Protein AF-A0A955V4G9-F1 (afdb_monomer_lite)

Structure (mmCIF, N/CA/C/O backbone):
data_AF-A0A955V4G9-F1
#
_entry.id   AF-A0A955V4G9-F1
#
loop_
_atom_site.group_PDB
_atom_site.id
_atom_site.type_symbol
_atom_site.label_atom_id
_atom_site.label_alt_id
_atom_site.label_comp_id
_atom_site.label_asym_id
_atom_site.label_entity_id
_atom_site.label_seq_id
_atom_site.pdbx_PDB_ins_code
_atom_site.Cartn_x
_atom_site.Cartn_y
_atom_site.Cartn_z
_atom_site.occupancy
_atom_site.B_iso_or_equiv
_atom_site.auth_seq_id
_atom_site.auth_comp_id
_atom_site.auth_asym_id
_atom_site.auth_atom_id
_atom_site.pdbx_PDB_model_num
ATOM 1 N N . MET A 1 1 ? 20.079 7.594 -4.082 1.00 73.88 1 MET A N 1
ATOM 2 C CA . MET A 1 1 ? 19.231 8.760 -3.738 1.00 73.88 1 MET A CA 1
ATOM 3 C C . MET A 1 1 ? 17.769 8.496 -4.089 1.00 73.88 1 MET A C 1
ATOM 5 O O . MET A 1 1 ? 16.892 8.784 -3.283 1.00 73.88 1 MET A O 1
ATOM 9 N N . ASP A 1 2 ? 17.509 7.849 -5.225 1.00 78.38 2 ASP A N 1
ATOM 10 C CA . ASP A 1 2 ? 16.163 7.573 -5.731 1.00 78.38 2 ASP A CA 1
ATOM 11 C C . ASP A 1 2 ? 15.241 6.753 -4.832 1.00 78.38 2 ASP A C 1
ATOM 13 O O . ASP A 1 2 ? 14.058 7.074 -4.730 1.00 78.38 2 ASP A O 1
ATOM 17 N N . TYR A 1 3 ? 15.769 5.748 -4.136 1.00 82.44 3 TYR A N 1
ATOM 18 C CA . TYR A 1 3 ? 14.979 4.940 -3.202 1.00 82.44 3 TYR A CA 1
ATOM 19 C C . TYR A 1 3 ? 14.590 5.704 -1.940 1.00 82.44 3 TYR A C 1
ATOM 21 O O . TYR A 1 3 ? 13.493 5.519 -1.428 1.00 82.44 3 TYR A O 1
ATOM 29 N N . LEU A 1 4 ? 15.460 6.595 -1.456 1.00 85.12 4 LEU A N 1
ATOM 30 C CA . LEU A 1 4 ? 15.140 7.450 -0.315 1.00 85.12 4 LEU A CA 1
ATOM 31 C C . LEU A 1 4 ? 14.029 8.433 -0.689 1.00 85.12 4 LEU A C 1
ATOM 33 O O . LEU A 1 4 ? 13.074 8.586 0.063 1.00 85.12 4 LEU A O 1
ATOM 37 N N . LEU A 1 5 ? 14.112 9.045 -1.872 1.00 85.19 5 LEU A N 1
ATOM 38 C CA . LEU A 1 5 ? 13.035 9.890 -2.388 1.00 85.19 5 LEU A CA 1
ATOM 39 C C . LEU A 1 5 ? 11.746 9.084 -2.578 1.00 85.19 5 LEU A C 1
ATOM 41 O O . LEU A 1 5 ? 10.691 9.535 -2.149 1.00 85.19 5 LEU A O 1
ATOM 45 N N . ALA A 1 6 ? 11.831 7.871 -3.135 1.00 85.12 6 ALA A N 1
ATOM 46 C CA . ALA A 1 6 ? 10.679 6.987 -3.286 1.00 85.12 6 ALA A CA 1
ATOM 47 C C . ALA A 1 6 ? 10.018 6.650 -1.953 1.00 85.12 6 ALA A C 1
ATOM 49 O O . ALA A 1 6 ? 8.802 6.746 -1.819 1.00 85.12 6 ALA A O 1
ATOM 50 N N . PHE A 1 7 ? 10.824 6.339 -0.947 1.00 87.56 7 PHE A N 1
ATOM 51 C CA . PHE A 1 7 ? 10.358 6.093 0.404 1.00 87.56 7 PHE A CA 1
ATOM 52 C C . PHE A 1 7 ? 9.681 7.328 1.018 1.00 87.56 7 PHE A C 1
ATOM 54 O O . PHE A 1 7 ? 8.582 7.231 1.564 1.00 87.56 7 PHE A O 1
ATOM 61 N N . LEU A 1 8 ? 10.313 8.500 0.908 1.00 88.00 8 LEU A N 1
ATOM 62 C CA . LEU A 1 8 ? 9.794 9.745 1.475 1.00 88.00 8 LEU A CA 1
ATOM 63 C C . LEU A 1 8 ? 8.494 10.199 0.800 1.00 88.00 8 LEU A C 1
ATOM 65 O O . LEU A 1 8 ? 7.612 10.697 1.491 1.00 88.00 8 LEU A O 1
ATOM 69 N N . TRP A 1 9 ? 8.344 9.983 -0.509 1.00 86.56 9 TRP A N 1
ATOM 70 C CA . TRP A 1 9 ? 7.111 10.256 -1.260 1.00 86.56 9 TRP A CA 1
ATOM 71 C C . TRP A 1 9 ? 6.024 9.186 -1.062 1.00 86.56 9 TRP A C 1
ATOM 73 O O . TRP A 1 9 ? 4.829 9.487 -1.147 1.00 86.56 9 TRP A O 1
ATOM 83 N N . ALA A 1 10 ? 6.407 7.951 -0.727 1.00 83.69 10 ALA A N 1
ATOM 84 C CA . ALA A 1 10 ? 5.472 6.880 -0.383 1.00 83.69 10 ALA A CA 1
ATOM 85 C C . ALA A 1 10 ? 4.720 7.139 0.936 1.00 83.69 10 ALA A C 1
ATOM 87 O O . ALA A 1 10 ? 3.579 6.712 1.100 1.00 83.69 10 ALA A O 1
ATOM 88 N N . LEU A 1 11 ? 5.337 7.861 1.878 1.00 83.19 11 LEU A N 1
ATOM 89 C CA . LEU A 1 11 ? 4.706 8.238 3.147 1.00 83.19 11 LEU A CA 1
ATOM 90 C C . LEU A 1 11 ? 3.423 9.074 2.943 1.00 83.19 11 LEU A C 1
ATOM 92 O O . LEU A 1 11 ? 2.356 8.625 3.372 1.00 83.19 11 LEU A O 1
ATOM 96 N N . PRO A 1 12 ? 3.462 10.258 2.291 1.00 80.44 12 PRO A N 1
ATOM 97 C CA . PRO A 1 12 ? 2.269 11.066 2.070 1.00 80.44 12 PRO A CA 1
ATOM 98 C C . PRO A 1 12 ? 1.283 10.421 1.090 1.00 80.44 12 PRO A C 1
ATOM 100 O O . PRO A 1 12 ? 0.087 10.575 1.306 1.00 80.44 12 PRO A O 1
ATOM 103 N N . SER A 1 13 ? 1.735 9.668 0.078 1.00 77.94 13 SER A N 1
ATOM 104 C CA . SER A 1 13 ? 0.836 8.942 -0.846 1.00 77.94 13 SER A CA 1
ATOM 105 C C . SER A 1 13 ? 0.104 7.771 -0.205 1.00 77.94 13 SER A C 1
ATOM 107 O O . SER A 1 13 ? -1.072 7.530 -0.467 1.00 77.94 13 SER A O 1
ATOM 109 N N . GLY A 1 14 ? 0.747 7.097 0.743 1.00 70.06 14 GLY A N 1
ATOM 110 C CA . GLY A 1 14 ? 0.063 6.160 1.615 1.00 70.06 14 GLY A CA 1
ATOM 111 C C . GLY A 1 14 ? -0.993 6.855 2.474 1.00 70.06 14 GLY A C 1
ATOM 112 O O . GLY A 1 14 ? -2.135 6.410 2.570 1.00 70.06 14 GLY A O 1
ATOM 113 N N . ILE A 1 15 ? -0.634 7.959 3.120 1.00 71.25 15 ILE A N 1
ATOM 114 C CA . ILE A 1 15 ? -1.512 8.597 4.106 1.00 71.25 15 ILE A CA 1
ATOM 115 C C . ILE A 1 15 ? -2.678 9.345 3.455 1.00 71.25 15 ILE A C 1
ATOM 117 O O . ILE A 1 15 ? -3.766 9.374 4.025 1.00 71.25 15 ILE A O 1
ATOM 121 N N . LEU A 1 16 ? -2.471 9.965 2.298 1.00 71.19 16 LEU A N 1
ATOM 122 C CA . LEU A 1 16 ? -3.413 10.891 1.687 1.00 71.19 16 LEU A CA 1
ATOM 123 C C . LEU A 1 16 ? -3.828 10.369 0.317 1.00 71.19 16 LEU A C 1
ATOM 125 O O . LEU A 1 16 ? -3.052 10.386 -0.628 1.00 71.19 16 LEU A O 1
ATOM 129 N N . TRP A 1 17 ? -5.094 9.975 0.203 1.00 62.62 17 TRP A N 1
ATOM 130 C CA . TRP A 1 17 ? -5.657 9.335 -0.992 1.00 62.62 17 TRP A CA 1
ATOM 131 C C . TRP A 1 17 ? -5.463 10.102 -2.315 1.00 62.62 17 TRP A C 1
ATOM 133 O O . TRP A 1 17 ? -5.477 9.491 -3.377 1.00 62.62 17 TRP A O 1
ATOM 143 N N . PHE A 1 18 ? -5.303 11.430 -2.268 1.00 67.12 18 PHE A N 1
ATOM 144 C CA . PHE A 1 18 ? -5.104 12.262 -3.457 1.00 67.12 18 PHE A CA 1
ATOM 145 C C . PHE A 1 18 ? -3.672 12.180 -4.004 1.00 67.12 18 PHE A C 1
ATOM 147 O O . PHE A 1 18 ? -3.438 12.470 -5.174 1.00 67.12 18 PHE A O 1
ATOM 154 N N . PHE A 1 19 ? -2.716 11.767 -3.174 1.00 71.69 19 PHE A N 1
ATOM 155 C CA . PHE A 1 19 ? -1.382 11.388 -3.605 1.00 71.69 19 PHE A CA 1
ATOM 156 C C . PHE A 1 19 ? -1.434 9.895 -3.959 1.00 71.69 19 PHE A C 1
ATOM 158 O O . PHE A 1 19 ? -1.367 9.031 -3.094 1.00 71.69 19 PHE A O 1
ATOM 165 N N . ASN A 1 20 ? -1.631 9.580 -5.236 1.00 82.38 20 ASN A N 1
ATOM 166 C CA . ASN A 1 20 ? -1.823 8.205 -5.691 1.00 82.38 20 ASN A CA 1
ATOM 167 C C . ASN A 1 20 ? -0.481 7.439 -5.711 1.00 82.38 20 ASN A C 1
ATOM 169 O O . ASN A 1 20 ? 0.433 7.781 -6.465 1.00 82.38 20 ASN A O 1
ATOM 173 N N . ALA A 1 21 ? -0.353 6.419 -4.858 1.00 84.56 21 ALA A N 1
ATOM 174 C CA . ALA A 1 21 ? 0.877 5.642 -4.707 1.00 84.56 21 ALA A CA 1
ATOM 175 C C . ALA A 1 21 ? 1.129 4.699 -5.895 1.00 84.56 21 ALA A C 1
ATOM 177 O O . ALA A 1 21 ? 2.277 4.429 -6.233 1.00 84.56 21 ALA A O 1
ATOM 178 N N . GLU A 1 22 ? 0.072 4.229 -6.552 1.00 85.94 22 GLU A N 1
ATOM 179 C CA . GLU A 1 22 ? 0.133 3.397 -7.751 1.00 85.94 22 GLU A CA 1
ATOM 180 C C . GLU A 1 22 ? 0.745 4.174 -8.927 1.00 85.94 22 GLU A C 1
ATOM 182 O O . GLU A 1 22 ? 1.692 3.706 -9.557 1.00 85.94 22 GLU A O 1
ATOM 187 N N . VAL A 1 23 ? 0.280 5.408 -9.149 1.00 84.00 23 VAL A N 1
ATOM 188 C CA . VAL A 1 23 ? 0.854 6.334 -10.140 1.00 84.00 23 VAL A CA 1
ATOM 189 C C . VAL A 1 23 ? 2.306 6.650 -9.795 1.00 84.00 23 VAL A C 1
ATOM 191 O O . VAL A 1 23 ? 3.154 6.702 -10.681 1.00 84.00 23 VAL A O 1
ATOM 194 N N . PHE A 1 24 ? 2.620 6.821 -8.509 1.00 86.44 24 PHE A N 1
ATOM 195 C CA . PHE A 1 24 ? 3.994 7.046 -8.077 1.00 86.44 24 PHE A CA 1
ATOM 196 C C . PHE A 1 24 ? 4.915 5.858 -8.399 1.00 86.44 24 PHE A C 1
ATOM 198 O O . PHE A 1 24 ? 5.994 6.064 -8.952 1.00 86.44 24 PHE A O 1
ATOM 205 N N . VAL A 1 25 ? 4.496 4.625 -8.089 1.00 87.44 25 VAL A N 1
ATOM 206 C CA . VAL A 1 25 ? 5.244 3.397 -8.420 1.00 87.44 25 VAL A CA 1
ATOM 207 C C . VAL A 1 25 ? 5.478 3.311 -9.922 1.00 87.44 25 VAL A C 1
ATOM 209 O O . VAL A 1 25 ? 6.620 3.158 -10.347 1.00 87.44 25 VAL A O 1
ATOM 212 N N . TYR A 1 26 ? 4.413 3.474 -10.706 1.00 85.44 26 TYR A N 1
ATOM 213 C CA . TYR A 1 26 ? 4.464 3.443 -12.162 1.00 85.44 26 TYR A CA 1
ATOM 214 C C . TYR A 1 26 ? 5.463 4.465 -12.722 1.00 85.44 26 TYR A C 1
ATOM 216 O O . TYR A 1 26 ? 6.382 4.101 -13.454 1.00 85.44 26 TYR A O 1
ATOM 224 N N . LEU A 1 27 ? 5.346 5.732 -12.308 1.00 83.94 27 LEU A N 1
ATOM 225 C CA . LEU A 1 27 ? 6.235 6.800 -12.765 1.00 83.94 27 LEU A CA 1
ATOM 226 C C . LEU A 1 27 ? 7.691 6.534 -12.381 1.00 83.94 27 LEU A C 1
ATOM 228 O O . LEU A 1 27 ? 8.580 6.696 -13.213 1.00 83.94 27 LEU A O 1
ATOM 232 N N . ARG A 1 28 ? 7.954 6.091 -11.145 1.00 85.94 28 ARG A N 1
ATOM 233 C CA . ARG A 1 28 ? 9.327 5.807 -10.707 1.00 85.94 28 ARG A CA 1
ATOM 234 C C . ARG A 1 28 ? 9.952 4.659 -11.481 1.00 85.94 28 ARG A C 1
ATOM 236 O O . ARG A 1 28 ? 11.116 4.788 -11.840 1.00 85.94 28 ARG A O 1
ATOM 243 N N . VAL A 1 29 ? 9.204 3.595 -11.771 1.00 86.44 29 VAL A N 1
ATOM 244 C CA . VAL A 1 29 ? 9.708 2.508 -12.622 1.00 86.44 29 VAL A CA 1
ATOM 245 C C . VAL A 1 29 ? 9.982 3.019 -14.037 1.00 86.44 29 VAL A C 1
ATOM 247 O O . VAL A 1 29 ? 11.053 2.771 -14.566 1.00 86.44 29 VAL A O 1
ATOM 250 N N . SER A 1 30 ? 9.080 3.813 -14.619 1.00 81.50 30 SER A N 1
ATOM 251 C CA . SER A 1 30 ? 9.252 4.314 -15.993 1.00 81.50 30 SER A CA 1
ATOM 252 C C . SER A 1 30 ? 10.408 5.311 -16.183 1.00 81.50 30 SER A C 1
ATOM 254 O O . SER A 1 30 ? 10.884 5.486 -17.297 1.00 81.50 30 SER A O 1
ATOM 256 N N . GLN A 1 31 ? 10.847 5.990 -15.118 1.00 82.69 31 GLN A N 1
ATOM 257 C CA . GLN A 1 31 ? 11.832 7.081 -15.185 1.00 82.69 31 GLN A CA 1
ATOM 258 C C . GLN A 1 31 ? 13.218 6.708 -14.646 1.00 82.69 31 GLN A C 1
ATOM 260 O O . GLN A 1 31 ? 14.119 7.546 -14.651 1.00 82.69 31 GLN A O 1
ATOM 265 N N . THR A 1 32 ? 13.397 5.502 -14.103 1.00 76.81 32 THR A N 1
ATOM 266 C CA . THR A 1 32 ? 14.671 5.082 -13.505 1.00 76.81 32 THR A CA 1
ATOM 267 C C . THR A 1 32 ? 15.001 3.648 -13.887 1.00 76.81 32 THR A C 1
ATOM 269 O O . THR A 1 32 ? 14.108 2.814 -13.938 1.00 76.81 32 THR A O 1
ATOM 272 N N . ASP A 1 33 ? 16.289 3.319 -14.023 1.00 78.19 33 ASP A N 1
ATOM 273 C CA . ASP A 1 33 ? 16.774 1.936 -14.222 1.00 78.19 33 ASP A CA 1
ATOM 274 C C . ASP A 1 33 ? 16.650 1.066 -12.949 1.00 78.19 33 ASP A C 1
ATOM 276 O O . ASP A 1 33 ? 17.384 0.098 -12.731 1.00 78.19 33 ASP A O 1
ATOM 280 N N . ALA A 1 34 ? 15.776 1.459 -12.024 1.00 77.31 34 ALA A N 1
ATOM 281 C CA . ALA A 1 34 ? 15.602 0.793 -10.751 1.00 77.31 34 ALA A CA 1
ATOM 282 C C . ALA A 1 34 ? 14.787 -0.491 -10.913 1.00 77.31 34 ALA A C 1
ATOM 284 O O . ALA A 1 34 ? 13.856 -0.583 -11.708 1.00 77.31 34 ALA A O 1
ATOM 285 N N . VAL A 1 35 ? 15.100 -1.487 -10.084 1.00 87.50 35 VAL A N 1
ATOM 286 C CA . VAL A 1 35 ? 14.452 -2.794 -10.175 1.00 87.50 35 VAL A CA 1
ATOM 287 C C . VAL A 1 35 ? 12.987 -2.693 -9.695 1.00 87.50 35 VAL A C 1
ATOM 289 O O . VAL A 1 35 ? 12.769 -2.302 -8.540 1.00 87.50 35 VAL A O 1
ATOM 292 N N . PRO A 1 36 ? 11.977 -3.073 -10.509 1.00 89.12 36 PRO A N 1
ATOM 293 C CA . PRO A 1 36 ? 10.560 -2.821 -10.211 1.00 89.12 36 PRO A CA 1
ATOM 294 C C . PRO A 1 36 ? 10.085 -3.376 -8.862 1.00 89.12 36 PRO A C 1
ATOM 296 O O . PRO A 1 36 ? 9.401 -2.687 -8.098 1.00 89.12 36 PRO A O 1
ATOM 299 N N . TRP A 1 37 ? 10.509 -4.595 -8.505 1.00 91.25 37 TRP A N 1
ATOM 300 C CA . TRP A 1 37 ? 10.135 -5.204 -7.224 1.00 91.25 37 TRP A CA 1
ATOM 301 C C . TRP A 1 37 ? 10.673 -4.429 -6.016 1.00 91.25 37 TRP A C 1
ATOM 303 O O . TRP A 1 37 ? 10.027 -4.395 -4.966 1.00 91.25 37 TRP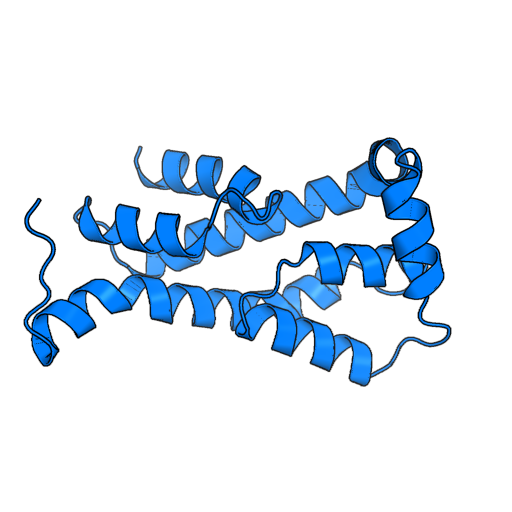 A O 1
ATOM 313 N N . LEU A 1 38 ? 11.834 -3.783 -6.157 1.00 91.19 38 LEU A N 1
ATOM 314 C CA . LEU A 1 38 ? 12.450 -3.011 -5.086 1.00 91.19 38 LEU A CA 1
ATOM 315 C C . LEU A 1 38 ? 11.699 -1.694 -4.872 1.00 91.19 38 LEU A C 1
ATOM 317 O O . LEU A 1 38 ? 11.473 -1.311 -3.724 1.00 91.19 38 LEU A O 1
ATOM 321 N N . ILE A 1 39 ? 11.242 -1.038 -5.947 1.00 90.69 39 ILE A N 1
ATOM 322 C CA . ILE A 1 39 ? 10.354 0.131 -5.845 1.00 90.69 39 ILE A CA 1
ATOM 323 C C . ILE A 1 39 ? 9.056 -0.263 -5.132 1.00 90.69 39 ILE A C 1
ATOM 325 O O . ILE A 1 39 ? 8.684 0.386 -4.154 1.00 90.69 39 ILE A O 1
ATOM 329 N N . ALA A 1 40 ? 8.407 -1.353 -5.553 1.00 91.75 40 ALA A N 1
ATOM 330 C CA . ALA A 1 40 ? 7.182 -1.839 -4.916 1.00 91.75 40 ALA A CA 1
ATOM 331 C C . ALA A 1 40 ? 7.381 -2.125 -3.414 1.00 91.75 40 ALA A C 1
ATOM 333 O O . ALA A 1 40 ? 6.549 -1.737 -2.587 1.00 91.75 40 ALA A O 1
ATOM 334 N N . LEU A 1 41 ? 8.508 -2.739 -3.036 1.00 93.44 41 LEU A N 1
ATOM 335 C CA . LEU A 1 41 ? 8.860 -2.996 -1.639 1.00 93.44 41 LEU A CA 1
ATOM 336 C C . LEU A 1 41 ? 9.059 -1.700 -0.844 1.00 93.44 41 LEU A C 1
ATOM 338 O O . LEU A 1 41 ? 8.477 -1.541 0.229 1.00 93.44 41 LEU A O 1
ATOM 342 N N . VAL A 1 42 ? 9.849 -0.760 -1.371 1.00 92.06 42 VAL A N 1
ATOM 343 C CA . VAL A 1 42 ? 10.134 0.527 -0.719 1.00 92.06 42 VAL A CA 1
ATOM 344 C C . VAL A 1 42 ? 8.852 1.331 -0.507 1.00 92.06 42 VAL A C 1
ATOM 346 O O . VAL A 1 42 ? 8.636 1.856 0.588 1.00 92.06 42 VAL A O 1
ATOM 349 N N . VAL A 1 43 ? 7.979 1.384 -1.516 1.00 91.38 43 VAL A N 1
ATOM 350 C CA . VAL A 1 43 ? 6.693 2.085 -1.428 1.00 91.38 43 VAL A CA 1
ATOM 351 C C . VAL A 1 43 ? 5.771 1.410 -0.415 1.00 91.38 43 VAL A C 1
ATOM 353 O O . VAL A 1 43 ? 5.177 2.097 0.416 1.00 91.38 43 VAL A O 1
ATOM 356 N N . THR A 1 44 ? 5.707 0.074 -0.406 1.00 91.81 44 THR A N 1
ATOM 357 C CA . THR A 1 44 ? 4.951 -0.679 0.608 1.00 91.81 44 THR A CA 1
ATOM 358 C C . THR A 1 44 ? 5.438 -0.330 2.017 1.00 91.81 44 THR A C 1
ATOM 360 O O . THR A 1 44 ? 4.639 0.039 2.877 1.00 91.81 44 THR A O 1
ATOM 363 N N . CYS A 1 45 ? 6.749 -0.391 2.263 1.00 91.06 45 CYS A N 1
ATOM 364 C CA . CYS A 1 45 ? 7.335 -0.070 3.563 1.00 91.06 45 CYS A CA 1
ATOM 365 C C . CYS A 1 45 ? 7.040 1.374 3.990 1.00 91.06 45 CYS A C 1
ATOM 367 O O . CYS A 1 45 ? 6.581 1.595 5.112 1.00 91.06 45 CYS A O 1
ATOM 369 N N . GLY A 1 46 ? 7.255 2.346 3.097 1.00 89.38 46 GLY A N 1
ATOM 370 C CA . GLY A 1 46 ? 6.967 3.757 3.365 1.00 89.38 46 GLY A CA 1
ATOM 371 C C . GLY A 1 46 ? 5.502 3.969 3.733 1.00 89.38 46 GLY A C 1
ATOM 372 O O . GLY A 1 46 ? 5.193 4.555 4.767 1.00 89.38 46 GLY A O 1
ATOM 373 N N . GLN A 1 47 ? 4.585 3.388 2.965 1.00 87.75 47 GLN A N 1
ATOM 374 C CA . GLN A 1 47 ? 3.155 3.489 3.227 1.00 87.75 47 GLN A CA 1
ATOM 375 C C . GLN A 1 47 ? 2.754 2.903 4.597 1.00 87.75 47 GLN A C 1
ATOM 377 O O . GLN A 1 47 ? 2.023 3.551 5.350 1.00 87.75 47 GLN A O 1
ATOM 382 N N . PHE A 1 48 ? 3.239 1.711 4.965 1.00 86.56 48 PHE A N 1
ATOM 383 C CA . PHE A 1 48 ? 2.912 1.105 6.264 1.00 86.56 48 PHE A CA 1
ATOM 384 C C . PHE A 1 48 ? 3.532 1.847 7.451 1.00 86.56 48 PHE A C 1
ATOM 386 O O . PHE A 1 48 ? 2.901 1.926 8.507 1.00 86.56 48 PHE A O 1
ATOM 393 N N . ILE A 1 49 ? 4.712 2.447 7.281 1.00 88.00 49 ILE A N 1
ATOM 394 C CA . ILE A 1 49 ? 5.294 3.352 8.281 1.00 88.00 49 ILE A CA 1
ATOM 395 C C . ILE A 1 49 ? 4.415 4.594 8.439 1.00 88.00 49 ILE A C 1
ATOM 397 O O . ILE A 1 49 ? 4.101 4.979 9.566 1.00 88.00 49 ILE A O 1
ATOM 401 N N . GLY A 1 50 ? 3.936 5.168 7.334 1.00 83.25 50 GLY A N 1
ATOM 402 C CA . GLY A 1 50 ? 2.991 6.282 7.355 1.00 83.25 50 GLY A CA 1
ATOM 403 C C . GLY A 1 50 ? 1.712 5.946 8.125 1.00 83.25 50 GLY A C 1
ATOM 404 O O . GLY A 1 50 ? 1.291 6.710 8.995 1.00 83.25 50 GLY A O 1
ATOM 405 N N . TYR A 1 51 ? 1.137 4.763 7.893 1.00 80.50 51 TYR A N 1
ATOM 406 C CA . TYR A 1 51 ? -0.025 4.293 8.654 1.00 80.50 51 TYR A CA 1
ATOM 407 C C . TYR A 1 51 ? 0.264 4.025 10.116 1.00 80.50 51 TYR A C 1
ATOM 409 O O . TYR A 1 51 ? -0.591 4.310 10.950 1.00 80.50 51 TYR A O 1
ATOM 417 N N . PHE A 1 52 ? 1.441 3.501 10.445 1.00 83.69 52 PHE A N 1
ATOM 418 C CA . PHE A 1 52 ? 1.830 3.297 11.831 1.00 83.69 52 PHE A CA 1
ATOM 419 C C . PHE A 1 52 ? 1.931 4.633 12.577 1.00 83.69 52 PHE A C 1
ATOM 421 O O . PHE A 1 52 ? 1.357 4.785 13.656 1.00 83.69 52 PHE A O 1
ATOM 428 N N . VAL A 1 53 ? 2.582 5.633 11.976 1.00 82.44 53 VAL A N 1
ATOM 429 C CA . VAL A 1 53 ? 2.665 6.993 12.531 1.00 82.44 53 VAL A CA 1
ATOM 430 C C . VAL A 1 53 ? 1.270 7.595 12.688 1.00 82.44 53 VAL A C 1
ATOM 432 O O . VAL A 1 53 ? 0.939 8.113 13.755 1.00 82.44 53 VAL A O 1
ATOM 435 N N . LEU A 1 54 ? 0.417 7.469 11.667 1.00 78.00 54 LEU A N 1
ATOM 436 C CA . LEU A 1 54 ? -0.964 7.938 11.729 1.00 78.00 54 LEU A CA 1
ATOM 437 C C . LEU A 1 54 ? -1.744 7.238 12.848 1.00 78.00 54 LEU A C 1
ATOM 439 O O . LEU A 1 54 ? -2.451 7.894 13.604 1.00 78.00 54 LEU A O 1
ATOM 443 N N . PHE A 1 55 ? -1.589 5.922 12.989 1.00 77.94 55 PHE A N 1
ATOM 444 C CA . PHE A 1 55 ? -2.228 5.128 14.032 1.00 77.94 55 PHE A CA 1
ATOM 445 C C . PHE A 1 55 ? -1.815 5.598 15.429 1.00 77.94 55 PHE A C 1
ATOM 447 O O . PHE A 1 55 ? -2.681 5.762 16.290 1.00 77.94 55 PHE A O 1
ATOM 454 N N . MET A 1 56 ? -0.526 5.877 15.644 1.00 79.94 56 MET A N 1
ATOM 455 C CA . MET A 1 56 ? 0.006 6.410 16.905 1.00 79.94 56 MET A CA 1
ATOM 456 C C . MET A 1 56 ? -0.510 7.822 17.207 1.00 79.94 56 MET A C 1
ATOM 458 O O . MET A 1 56 ? -0.785 8.158 18.358 1.00 79.94 56 MET A O 1
ATOM 462 N N . LEU A 1 57 ? -0.670 8.651 16.175 1.00 77.88 57 LEU A N 1
ATOM 463 C CA . LEU A 1 57 ? -1.097 10.045 16.296 1.00 77.88 57 LEU A CA 1
ATOM 464 C C . LEU A 1 57 ? -2.617 10.245 16.169 1.00 77.88 57 LEU A C 1
ATOM 466 O O . LEU A 1 57 ? -3.107 11.362 16.359 1.00 77.88 57 LEU A O 1
ATOM 470 N N . ALA A 1 58 ? -3.374 9.180 15.898 1.00 73.94 58 ALA A N 1
ATOM 471 C CA . ALA A 1 58 ? -4.801 9.251 15.604 1.00 73.94 58 ALA A CA 1
ATOM 472 C C . ALA A 1 58 ? -5.608 9.907 16.738 1.00 73.94 58 ALA A C 1
ATOM 474 O O . ALA A 1 58 ? -6.441 10.771 16.475 1.00 73.94 58 ALA A O 1
ATOM 475 N N . ASP A 1 59 ? -5.299 9.607 18.002 1.00 68.69 59 ASP A N 1
ATOM 476 C CA . ASP A 1 59 ? -5.984 10.225 19.152 1.00 68.69 59 ASP A CA 1
ATOM 477 C C . ASP A 1 59 ? -5.751 11.737 19.243 1.00 68.69 59 ASP A C 1
ATOM 479 O O . ASP A 1 59 ? -6.614 12.493 19.686 1.00 68.69 59 ASP A O 1
ATOM 483 N N . ARG A 1 60 ? -4.575 12.202 18.812 1.00 72.31 60 ARG A N 1
ATOM 484 C CA . ARG A 1 60 ? -4.177 13.609 18.936 1.00 72.31 60 ARG A CA 1
ATOM 485 C C . ARG A 1 60 ? -4.734 14.481 17.818 1.00 72.31 60 ARG A C 1
ATOM 487 O O . ARG A 1 60 ? -5.017 15.653 18.073 1.00 72.31 60 ARG A O 1
ATOM 494 N N . PHE A 1 61 ? -4.882 13.923 16.617 1.00 69.75 61 PHE A N 1
ATOM 495 C CA . PHE A 1 61 ? -5.257 14.669 15.411 1.00 69.75 61 PHE A CA 1
ATOM 496 C C . PHE A 1 61 ? -6.593 14.220 14.820 1.00 69.75 61 PHE A C 1
ATOM 498 O O . PHE A 1 61 ? -7.448 15.052 14.535 1.00 69.75 61 PHE A O 1
ATOM 505 N N . ILE A 1 62 ? -6.802 12.913 14.670 1.00 63.84 62 ILE A N 1
ATOM 506 C CA . ILE A 1 62 ? -7.943 12.351 13.941 1.00 63.84 62 ILE A CA 1
ATOM 507 C C . ILE A 1 62 ? -9.225 12.415 14.776 1.00 63.84 62 ILE A C 1
ATOM 509 O O . ILE A 1 62 ? -10.266 12.821 14.263 1.00 63.84 62 ILE A O 1
ATOM 513 N N . ALA A 1 63 ? -9.149 12.112 16.074 1.00 64.06 63 ALA A N 1
ATOM 514 C CA . ALA A 1 63 ? -10.297 12.190 16.985 1.00 64.06 63 ALA A CA 1
ATOM 515 C C . ALA A 1 63 ? -10.885 13.606 17.121 1.00 64.06 63 ALA A C 1
ATOM 517 O O . ALA A 1 63 ? -12.047 13.768 17.497 1.00 64.06 63 ALA A O 1
ATOM 518 N N . LYS A 1 64 ? -10.089 14.636 16.805 1.00 68.38 64 LYS A N 1
ATOM 519 C CA . LYS A 1 64 ? -10.500 16.045 16.860 1.00 68.38 64 LYS A CA 1
ATOM 520 C C . LYS A 1 64 ? -11.260 16.497 15.612 1.00 68.38 64 LYS A C 1
ATOM 522 O O . LYS A 1 64 ? -11.926 17.527 15.644 1.00 68.38 64 LYS A O 1
ATOM 527 N N . LEU A 1 65 ? -11.190 15.739 14.517 1.00 70.19 65 LEU A N 1
ATOM 528 C CA . LEU A 1 65 ? -11.878 16.070 13.274 1.00 70.19 65 LEU A CA 1
ATOM 529 C C . LEU A 1 65 ? -13.325 15.564 13.325 1.00 70.19 65 LEU A C 1
ATOM 531 O O . LEU A 1 65 ? -13.593 14.364 13.266 1.00 70.19 65 LEU A O 1
ATOM 535 N N . GLY A 1 66 ? -14.288 16.486 13.395 1.00 64.69 66 GLY A N 1
ATOM 536 C CA . GLY A 1 66 ? -15.708 16.149 13.567 1.00 64.69 66 GLY A CA 1
ATOM 537 C C . GLY A 1 66 ? -16.326 15.322 12.428 1.00 64.69 66 GLY A C 1
ATOM 538 O O . GLY A 1 66 ? -17.274 14.571 12.652 1.00 64.69 66 GLY A O 1
ATOM 539 N N . PHE A 1 67 ? -15.811 15.415 11.198 1.00 68.00 67 PHE A N 1
ATOM 540 C CA . PHE A 1 67 ? -16.256 14.545 10.098 1.00 68.00 67 PHE A CA 1
ATOM 541 C C . PHE A 1 67 ? -15.723 13.117 10.248 1.00 68.00 67 PHE A C 1
ATOM 543 O O . PHE A 1 67 ? -16.452 12.164 9.982 1.00 68.00 67 PHE A O 1
ATOM 550 N N . VAL A 1 68 ? -14.489 12.966 10.739 1.00 66.25 68 VAL A N 1
ATOM 551 C CA . VAL A 1 68 ? -13.901 11.652 10.988 1.00 66.25 68 VAL A CA 1
ATOM 552 C C . VAL A 1 68 ? -14.622 10.965 12.130 1.00 66.25 68 VAL A C 1
ATOM 554 O O . VAL A 1 68 ? -15.030 9.822 11.982 1.00 66.25 68 VAL A O 1
ATOM 557 N N . ARG A 1 69 ? -14.868 11.672 13.235 1.00 67.38 69 ARG A N 1
ATOM 558 C CA . ARG A 1 69 ? -15.648 11.141 14.356 1.00 67.38 69 ARG A CA 1
ATOM 559 C C . ARG A 1 69 ? -17.008 10.587 13.907 1.00 67.38 69 ARG A C 1
ATOM 561 O O . ARG A 1 69 ? -17.350 9.464 14.259 1.00 67.38 69 ARG A O 1
ATOM 568 N N . ARG A 1 70 ? -17.728 11.316 13.045 1.00 71.06 70 ARG A N 1
ATOM 569 C CA . ARG A 1 70 ? -18.999 10.852 12.455 1.00 71.06 70 ARG A CA 1
ATOM 570 C C . ARG A 1 70 ? -18.841 9.615 11.566 1.00 71.06 70 ARG A C 1
ATOM 572 O O . ARG A 1 70 ? -19.729 8.769 11.543 1.00 71.06 70 ARG A O 1
ATOM 579 N N . ALA A 1 71 ? -17.745 9.503 10.817 1.00 67.50 71 ALA A N 1
ATOM 580 C CA . ALA A 1 71 ? -17.455 8.308 10.025 1.00 67.50 71 ALA A CA 1
ATOM 581 C C . ALA A 1 71 ? -17.104 7.108 10.922 1.00 67.50 71 ALA A C 1
ATOM 583 O O . ALA A 1 71 ? -17.579 6.004 10.684 1.00 67.50 71 ALA A O 1
ATOM 584 N N . LEU A 1 72 ? -16.340 7.333 11.992 1.00 67.44 72 LEU A N 1
ATOM 585 C CA . LEU A 1 72 ? -15.953 6.312 12.965 1.00 67.44 72 LEU A CA 1
ATOM 586 C C . LEU A 1 72 ? -17.160 5.715 13.689 1.00 67.44 72 LEU A C 1
ATOM 588 O O . LEU A 1 72 ? -17.240 4.498 13.826 1.00 67.44 72 LEU A O 1
ATOM 592 N N . GLU A 1 73 ? -18.112 6.552 14.104 1.00 68.69 73 GLU A N 1
ATOM 593 C CA . GLU A 1 73 ? -19.352 6.125 14.768 1.00 68.69 73 GLU A CA 1
ATOM 594 C C . GLU A 1 73 ? -20.196 5.188 13.885 1.00 68.69 73 GLU A C 1
ATOM 596 O O . GLU A 1 73 ? -20.809 4.251 14.390 1.00 68.69 73 GLU A O 1
ATOM 601 N N . LYS A 1 74 ? -20.173 5.370 12.558 1.00 67.81 74 LYS A N 1
ATOM 602 C CA . LYS A 1 74 ? -20.903 4.512 11.604 1.00 67.81 74 LYS A CA 1
ATOM 603 C C . LYS A 1 74 ? -20.255 3.150 11.372 1.00 67.81 74 LYS A C 1
ATOM 605 O O . LYS A 1 74 ? -20.922 2.228 10.915 1.00 67.81 74 LYS A O 1
ATOM 610 N N . VAL A 1 75 ? -18.956 3.039 11.633 1.00 64.12 75 VAL A N 1
ATOM 611 C CA . VAL A 1 75 ? -18.128 1.892 11.234 1.00 64.12 75 VAL A CA 1
ATOM 612 C C . VAL A 1 75 ? -17.626 1.115 12.465 1.00 64.12 75 VAL A C 1
ATOM 614 O O . VAL A 1 75 ? -16.809 0.201 12.353 1.00 64.12 75 VAL A O 1
ATOM 617 N N . GLN A 1 76 ? -18.135 1.436 13.662 1.00 62.69 76 GLN A N 1
ATOM 618 C CA . GLN A 1 76 ? -17.787 0.731 14.895 1.00 62.69 76 GLN A CA 1
ATOM 619 C C . GLN A 1 76 ? -18.139 -0.758 14.801 1.00 62.69 76 GLN A C 1
ATOM 621 O O . GLN A 1 76 ? -19.304 -1.161 14.814 1.00 62.69 76 GLN A O 1
ATOM 626 N N . LEU A 1 77 ? -17.111 -1.602 14.759 1.00 61.47 77 LEU A N 1
ATOM 627 C CA . LEU A 1 77 ? -17.278 -3.045 14.852 1.00 61.47 77 LEU A CA 1
ATOM 628 C C . LEU A 1 77 ? -17.484 -3.428 16.321 1.00 61.47 77 LEU A C 1
ATOM 630 O O . LEU A 1 77 ? -16.552 -3.370 17.119 1.00 61.47 77 LEU A O 1
ATOM 634 N N . ARG A 1 78 ? -18.700 -3.870 16.675 1.00 58.94 78 ARG A N 1
ATOM 635 C CA . ARG A 1 78 ? -19.018 -4.402 18.018 1.00 58.94 78 ARG A CA 1
ATOM 636 C C . ARG A 1 78 ? -18.255 -5.686 18.362 1.00 58.94 78 ARG A C 1
ATOM 638 O O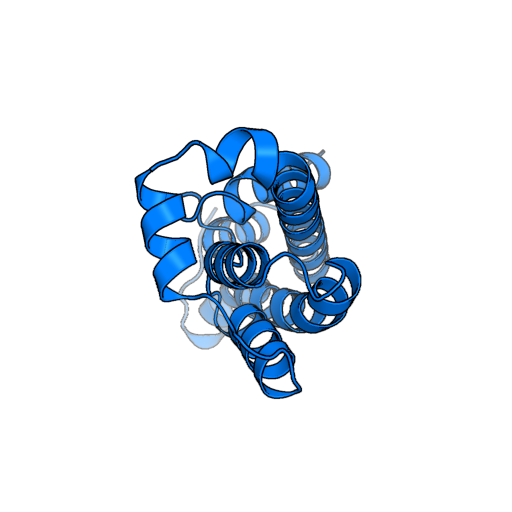 . ARG A 1 78 ? -18.085 -5.993 19.538 1.00 58.94 78 ARG A O 1
ATOM 645 N N . ARG A 1 79 ? -17.824 -6.458 17.358 1.00 61.44 79 ARG A N 1
ATOM 646 C CA . ARG A 1 79 ? -17.002 -7.663 17.529 1.00 61.44 79 ARG A CA 1
ATOM 647 C C . ARG A 1 79 ? -15.951 -7.758 16.440 1.00 61.44 79 ARG A C 1
ATOM 649 O O . ARG A 1 79 ? -16.241 -7.600 15.257 1.00 61.44 79 ARG A O 1
ATOM 656 N N . VAL A 1 80 ? -14.744 -8.081 16.872 1.00 65.94 80 VAL A N 1
ATOM 657 C CA . VAL A 1 80 ? -13.608 -8.369 16.010 1.00 65.94 80 VAL A CA 1
ATOM 658 C C . VAL A 1 80 ? -13.527 -9.875 15.776 1.00 65.94 80 VAL A C 1
ATOM 660 O O . VAL A 1 80 ? -13.621 -10.656 16.720 1.00 65.94 80 VAL A O 1
ATOM 663 N N . GLY A 1 81 ? -13.343 -10.289 14.522 1.00 69.25 81 GLY A N 1
ATOM 664 C CA . GLY A 1 81 ? -13.246 -11.702 14.156 1.00 69.25 81 GLY A CA 1
ATOM 665 C C . GLY A 1 81 ? -12.521 -11.921 12.830 1.00 69.25 81 GLY A C 1
ATOM 666 O O . GLY A 1 81 ? -11.923 -11.001 12.276 1.00 69.25 81 GLY A O 1
ATOM 667 N N . ARG A 1 82 ? -12.596 -13.145 12.290 1.00 74.50 82 ARG A N 1
ATOM 668 C CA . ARG A 1 82 ? -11.954 -13.515 11.009 1.00 74.50 82 ARG A CA 1
ATOM 669 C C . ARG A 1 82 ? -12.337 -12.580 9.857 1.00 74.50 82 ARG A C 1
ATOM 671 O O . ARG A 1 82 ? -11.478 -12.226 9.060 1.00 74.50 82 ARG A O 1
ATOM 678 N N . ALA A 1 83 ? -13.590 -12.124 9.822 1.00 71.69 83 ALA A N 1
ATOM 679 C CA . ALA A 1 83 ? -14.080 -11.183 8.817 1.00 71.69 83 ALA A CA 1
ATOM 680 C C . ALA A 1 83 ? -13.277 -9.871 8.781 1.00 71.69 83 ALA A C 1
ATOM 682 O O . ALA A 1 83 ? -13.035 -9.341 7.704 1.00 71.69 83 ALA A O 1
ATOM 683 N N . SER A 1 84 ? -12.796 -9.377 9.929 1.00 71.00 84 SER A N 1
ATOM 684 C CA . SER A 1 84 ? -11.964 -8.172 9.982 1.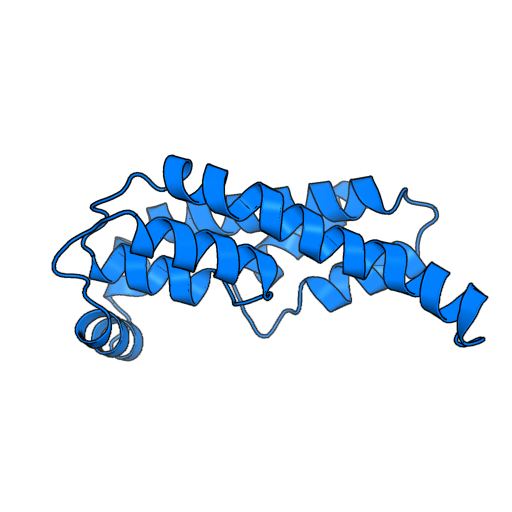00 71.00 84 SER A CA 1
ATOM 685 C C . SER A 1 84 ? -10.651 -8.383 9.223 1.00 71.00 84 SER A C 1
ATOM 687 O O . SER A 1 84 ? -10.315 -7.584 8.360 1.00 71.00 84 SER A O 1
ATOM 689 N N . TYR A 1 85 ? -9.948 -9.493 9.466 1.00 72.00 85 TYR A N 1
ATOM 690 C CA . TYR A 1 85 ? -8.706 -9.815 8.752 1.00 72.00 85 TYR A CA 1
ATOM 691 C C . TYR A 1 85 ? -8.918 -9.975 7.247 1.00 72.00 85 TYR A C 1
ATOM 693 O O . TYR A 1 85 ? -8.092 -9.500 6.474 1.00 72.00 85 TYR A O 1
ATOM 701 N N . VAL A 1 86 ? -10.036 -10.586 6.838 1.00 76.62 86 VAL A N 1
ATOM 702 C CA . VAL A 1 86 ? -10.401 -10.698 5.419 1.00 76.62 86 VAL A CA 1
ATOM 703 C C . VAL A 1 86 ? -10.581 -9.315 4.805 1.00 76.62 86 VAL A C 1
ATOM 705 O O . VAL A 1 86 ? -9.947 -9.047 3.796 1.00 76.62 86 VAL A O 1
ATOM 708 N N . VAL A 1 87 ? -11.342 -8.418 5.444 1.00 73.56 87 VAL A N 1
ATOM 709 C CA . VAL A 1 87 ? -11.545 -7.039 4.960 1.00 73.56 87 VAL A CA 1
ATOM 710 C C . VAL A 1 87 ? -10.217 -6.298 4.801 1.00 73.56 87 VAL A C 1
ATOM 712 O O . VAL A 1 87 ? -10.008 -5.641 3.784 1.00 73.56 87 VAL A O 1
ATOM 715 N N . PHE A 1 88 ? -9.297 -6.432 5.761 1.00 71.56 88 PHE A N 1
ATOM 716 C CA . PHE A 1 88 ? -7.965 -5.824 5.669 1.00 71.56 88 PHE A CA 1
ATOM 717 C C . PHE A 1 88 ? -7.110 -6.432 4.554 1.00 71.56 88 PHE A C 1
ATO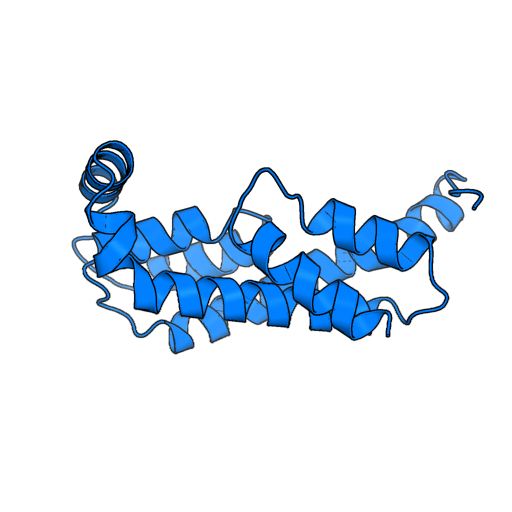M 719 O O . PHE A 1 88 ? -6.453 -5.687 3.829 1.00 71.56 88 PHE A O 1
ATOM 726 N N . ALA A 1 89 ? -7.136 -7.754 4.385 1.00 74.12 89 ALA A N 1
ATOM 727 C CA . ALA A 1 89 ? -6.415 -8.430 3.310 1.00 74.12 89 ALA A CA 1
ATOM 728 C C . ALA A 1 89 ? -6.959 -8.022 1.931 1.00 74.12 89 ALA A C 1
ATOM 730 O O . ALA A 1 89 ? -6.187 -7.624 1.060 1.00 74.12 89 ALA A O 1
ATOM 731 N N . THR A 1 90 ? -8.284 -8.023 1.751 1.00 74.38 90 THR A N 1
ATOM 732 C CA . THR A 1 90 ? -8.927 -7.550 0.516 1.00 74.38 90 THR A CA 1
ATOM 733 C C . THR A 1 90 ? -8.715 -6.060 0.293 1.00 74.38 90 THR A C 1
ATOM 735 O O . THR A 1 90 ? -8.528 -5.646 -0.840 1.00 74.38 90 THR A O 1
ATOM 738 N N . 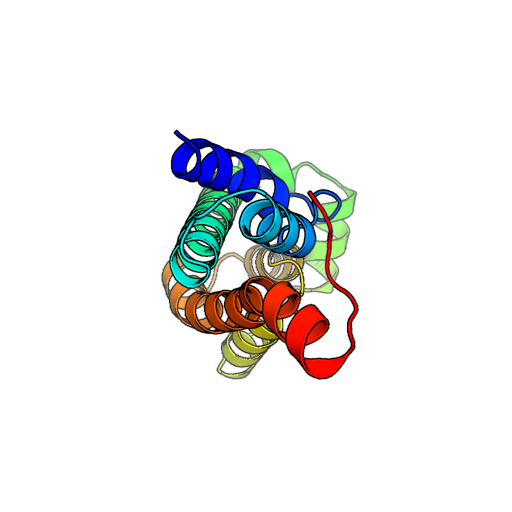GLY A 1 91 ? -8.690 -5.242 1.347 1.00 70.50 91 GLY A N 1
ATOM 739 C CA . GLY A 1 91 ? -8.384 -3.816 1.228 1.00 70.50 91 GLY A CA 1
ATOM 740 C C . GLY A 1 91 ? -6.948 -3.573 0.764 1.00 70.50 91 GLY A C 1
ATOM 741 O O . GLY A 1 91 ? -6.716 -2.737 -0.104 1.00 70.50 91 GLY A O 1
ATOM 742 N N . GLY A 1 92 ? -6.000 -4.361 1.283 1.00 65.06 92 GLY A N 1
ATOM 743 C CA . GLY A 1 92 ? -4.616 -4.369 0.814 1.00 65.06 92 GLY A CA 1
ATOM 744 C C . GLY A 1 92 ? -4.504 -4.727 -0.668 1.00 65.06 92 GLY A C 1
ATOM 745 O O . GLY A 1 92 ? -3.760 -4.062 -1.384 1.00 65.06 92 GLY A O 1
ATOM 746 N N . LEU A 1 93 ? -5.281 -5.718 -1.120 1.00 73.31 93 LEU A N 1
ATOM 747 C CA . LEU A 1 93 ? -5.294 -6.174 -2.509 1.00 73.31 93 LEU A CA 1
ATOM 748 C C . LEU A 1 93 ? -5.997 -5.198 -3.457 1.00 73.31 93 LEU A C 1
ATOM 750 O O . LEU A 1 93 ? -5.491 -4.946 -4.532 1.00 73.31 93 LEU A O 1
ATOM 754 N N . CYS A 1 94 ? -7.148 -4.640 -3.086 1.00 69.56 94 CYS A N 1
ATOM 755 C CA . CYS A 1 94 ? -7.966 -3.812 -3.979 1.00 69.56 94 CYS A CA 1
ATOM 756 C C . CYS A 1 94 ? -7.491 -2.355 -4.075 1.00 69.56 94 CYS A C 1
ATOM 758 O O . CYS A 1 94 ? -8.257 -1.487 -4.490 1.00 69.56 94 CYS A O 1
ATOM 760 N N . GLY A 1 95 ? -6.292 -2.035 -3.590 1.00 61.72 95 GLY A N 1
ATOM 761 C CA . GLY A 1 95 ? -5.834 -0.651 -3.561 1.00 61.72 95 GLY A CA 1
ATOM 762 C C . GLY A 1 95 ? -6.569 0.231 -2.536 1.00 61.72 95 GLY A C 1
ATOM 763 O O . GLY A 1 95 ? -6.159 1.375 -2.344 1.00 61.72 95 GLY A O 1
ATOM 764 N N . ILE A 1 96 ? -7.596 -0.276 -1.833 1.00 65.44 96 ILE A N 1
ATOM 765 C CA . ILE A 1 96 ? -8.481 0.518 -0.966 1.00 65.44 96 ILE A CA 1
ATOM 766 C C . ILE A 1 96 ? -7.636 1.201 0.105 1.00 65.44 96 ILE A C 1
ATOM 768 O O . ILE A 1 96 ? -7.002 0.485 0.884 1.00 65.44 96 ILE A O 1
ATOM 772 N N . PRO A 1 97 ? -7.649 2.549 0.184 1.00 57.97 97 PRO A N 1
ATOM 773 C CA . PRO A 1 97 ? -6.805 3.298 1.094 1.00 57.97 97 PRO A CA 1
ATOM 774 C C . PRO A 1 97 ? -6.940 2.733 2.506 1.00 57.97 97 PRO A C 1
ATOM 776 O O . PRO A 1 97 ? -8.032 2.773 3.084 1.00 57.97 97 PRO A O 1
ATOM 779 N N . PRO A 1 98 ? -5.848 2.243 3.102 1.00 54.28 98 PRO A N 1
ATOM 780 C CA . PRO A 1 98 ? -5.830 1.793 4.486 1.00 54.28 98 PRO A CA 1
ATOM 781 C C . PRO A 1 98 ? -6.280 2.846 5.499 1.00 54.28 98 PRO A C 1
ATOM 783 O O . PRO A 1 98 ? -6.443 2.486 6.651 1.00 54.28 98 PRO A O 1
ATOM 786 N N . LEU A 1 99 ? -6.557 4.094 5.095 1.00 54.44 99 LEU A N 1
ATOM 787 C CA . LEU A 1 99 ? -7.392 5.058 5.822 1.00 54.44 99 LEU A CA 1
ATOM 788 C C . LEU A 1 99 ? -8.763 4.487 6.221 1.00 54.44 99 LEU A C 1
ATOM 790 O O . LEU A 1 99 ? -9.148 4.622 7.375 1.00 54.44 99 LEU A O 1
ATOM 794 N N . LEU A 1 100 ? -9.479 3.816 5.310 1.00 57.16 100 LEU A N 1
ATOM 795 C CA . LEU A 1 100 ? -10.741 3.125 5.615 1.00 57.16 100 LEU A CA 1
ATOM 796 C C . LEU A 1 100 ? -10.509 2.033 6.661 1.00 57.16 100 LEU A C 1
ATOM 798 O O . LEU A 1 100 ? -11.226 1.982 7.655 1.00 57.16 100 LEU A O 1
ATOM 802 N N . GLY A 1 101 ? -9.435 1.254 6.485 1.00 58.75 101 GLY A N 1
ATOM 803 C CA . GLY A 1 101 ? -8.938 0.279 7.456 1.00 58.75 101 GLY A CA 1
ATOM 804 C C . GLY A 1 101 ? -8.647 0.906 8.825 1.00 58.75 101 GLY A C 1
ATOM 805 O O . GLY A 1 101 ? -9.132 0.431 9.848 1.00 58.75 101 GLY A O 1
ATOM 806 N N . LEU A 1 102 ? -7.926 2.023 8.849 1.00 60.16 102 LEU A N 1
ATOM 807 C CA . LEU A 1 102 ? -7.585 2.814 10.027 1.00 60.16 102 LEU A CA 1
ATOM 808 C C . LEU A 1 102 ? -8.830 3.377 10.713 1.00 60.16 102 LEU A C 1
ATOM 810 O O . LEU A 1 102 ? -8.884 3.365 11.937 1.00 60.16 102 LEU A O 1
ATOM 814 N N . PHE A 1 103 ? -9.853 3.790 9.962 1.00 61.66 103 PHE A N 1
ATOM 815 C CA . PHE A 1 103 ? -11.134 4.219 10.521 1.00 61.66 103 PHE A CA 1
ATOM 816 C C . PHE A 1 103 ? -11.924 3.048 11.111 1.00 61.66 103 PHE A C 1
ATOM 818 O O . PHE A 1 103 ? -12.412 3.166 12.231 1.00 61.66 103 PHE A O 1
ATOM 825 N N . THR A 1 104 ? -11.979 1.883 10.458 1.00 58.12 104 THR A N 1
ATOM 826 C CA . THR A 1 104 ? -12.512 0.657 11.088 1.00 58.12 104 THR A CA 1
ATOM 827 C C . THR A 1 104 ? -11.753 0.303 12.368 1.00 58.12 104 THR A C 1
ATOM 829 O O . THR A 1 104 ? -12.374 -0.044 13.367 1.00 58.12 104 THR A O 1
ATOM 832 N N . LEU A 1 105 ? -10.421 0.408 12.370 1.00 58.31 105 LEU A N 1
ATOM 833 C CA . LEU A 1 105 ? -9.533 0.136 13.511 1.00 58.31 105 LEU A CA 1
ATOM 834 C C . LEU A 1 105 ? -9.755 1.094 14.679 1.00 58.31 105 LEU A C 1
ATOM 836 O O . LEU A 1 105 ? -9.756 0.694 15.842 1.00 58.31 105 LEU A O 1
ATOM 840 N N . TYR A 1 106 ? -9.924 2.370 14.362 1.00 60.84 106 TYR A N 1
ATOM 841 C CA . TYR A 1 106 ? -10.108 3.416 15.349 1.00 60.84 106 TYR A CA 1
ATOM 842 C C . TYR A 1 106 ? -11.548 3.415 15.889 1.00 60.84 106 TYR A C 1
ATOM 844 O O . TYR A 1 106 ? -11.759 3.543 17.091 1.00 60.84 106 TYR A O 1
ATOM 852 N N . GLY A 1 107 ? -12.542 3.150 15.033 1.00 58.22 107 GLY A N 1
ATOM 853 C CA . GLY A 1 107 ? -13.946 2.971 15.418 1.00 58.22 107 GLY A CA 1
ATOM 854 C C . GLY A 1 107 ? -14.166 1.710 16.258 1.00 58.22 107 GLY A C 1
ATOM 855 O O . GLY A 1 107 ? -15.017 1.691 17.139 1.00 58.22 107 GLY A O 1
ATOM 856 N N . SER A 1 108 ? -13.347 0.677 16.052 1.00 58.03 108 SER A N 1
ATOM 857 C CA . SER A 1 108 ? -13.304 -0.536 16.879 1.00 58.03 108 SER A CA 1
ATOM 858 C C . SER A 1 108 ? -12.371 -0.422 18.093 1.00 58.03 108 SER A C 1
ATOM 860 O O . SER A 1 108 ? -11.895 -1.437 18.588 1.00 58.03 108 SER A O 1
ATOM 862 N N . ALA A 1 109 ? -12.091 0.794 18.583 1.00 59.00 109 ALA A N 1
ATOM 863 C CA . ALA A 1 109 ? -11.332 1.065 19.811 1.00 59.00 109 ALA A CA 1
ATOM 864 C C . ALA A 1 109 ? -9.924 0.431 19.880 1.00 59.00 109 ALA A C 1
ATOM 866 O O . ALA A 1 109 ? -9.445 0.103 20.964 1.00 59.00 109 ALA A O 1
ATOM 867 N N . ARG A 1 110 ? -9.240 0.249 18.738 1.00 66.75 110 ARG A N 1
ATOM 868 C CA . ARG A 1 110 ? -7.931 -0.434 18.656 1.00 66.75 110 ARG A CA 1
ATOM 869 C C . ARG A 1 110 ? -7.933 -1.851 19.255 1.00 66.75 110 ARG A C 1
ATOM 871 O O . ARG A 1 110 ? -6.914 -2.307 19.767 1.00 66.75 110 ARG A O 1
ATOM 878 N N . VAL A 1 111 ? -9.050 -2.577 19.160 1.00 65.31 111 VAL A N 1
ATOM 879 C CA . VAL A 1 111 ? -9.172 -3.942 19.713 1.00 65.31 111 VAL A CA 1
ATOM 880 C C . VAL A 1 111 ? -8.120 -4.911 19.141 1.00 65.31 111 VAL A C 1
ATOM 882 O O . VAL A 1 111 ? -7.726 -5.852 19.828 1.00 65.31 111 VAL A O 1
ATOM 885 N N . ILE A 1 112 ? -7.614 -4.681 17.919 1.00 69.44 112 ILE A N 1
ATOM 886 C CA . ILE A 1 112 ? -6.479 -5.436 17.362 1.00 69.44 112 ILE A CA 1
ATOM 887 C C . ILE A 1 112 ? -5.206 -4.572 17.351 1.00 69.44 112 ILE A C 1
ATOM 889 O O . ILE A 1 112 ? -5.236 -3.458 16.821 1.00 69.44 112 ILE A O 1
ATOM 893 N N . PRO A 1 113 ? -4.056 -5.106 17.813 1.00 76.94 113 PRO A N 1
ATOM 894 C CA . PRO A 1 113 ? -2.753 -4.482 17.605 1.00 76.94 113 PRO A CA 1
ATOM 895 C C . PRO A 1 113 ? -2.457 -4.253 16.116 1.00 76.94 113 PRO A C 1
ATOM 897 O O . PRO A 1 113 ? -2.517 -5.194 15.321 1.00 76.94 113 PRO A O 1
ATOM 900 N N . PHE A 1 114 ? -2.067 -3.028 15.749 1.00 78.38 114 PHE A N 1
ATOM 901 C CA . PHE A 1 114 ? -1.803 -2.634 14.358 1.00 78.38 114 PHE A CA 1
ATOM 902 C C . PHE A 1 114 ? -0.871 -3.602 13.618 1.00 78.38 114 PHE A C 1
ATOM 904 O O . PHE A 1 114 ? -1.149 -3.959 12.479 1.00 78.38 114 PHE A O 1
ATOM 911 N N . TRP A 1 115 ? 0.188 -4.088 14.273 1.00 81.62 115 TRP A N 1
ATOM 912 C CA . TRP A 1 115 ? 1.162 -4.988 13.650 1.00 81.62 115 TRP A CA 1
ATOM 913 C C . TRP A 1 115 ? 0.528 -6.275 13.100 1.00 81.62 115 TRP A C 1
ATOM 915 O O . TRP A 1 115 ? 0.907 -6.716 12.022 1.00 81.62 115 TRP A O 1
ATOM 925 N N . LYS A 1 116 ? -0.490 -6.844 13.766 1.00 81.12 116 LYS A N 1
ATOM 926 C CA . LYS A 1 116 ? -1.182 -8.054 13.277 1.00 81.12 116 LYS A CA 1
ATOM 927 C C . LYS A 1 116 ? -1.942 -7.786 11.983 1.00 81.12 116 LYS A C 1
ATOM 929 O O . LYS A 1 116 ? -2.008 -8.645 11.110 1.00 81.12 116 LYS A O 1
ATOM 934 N N . LEU A 1 117 ? -2.531 -6.600 11.876 1.00 76.69 117 LEU A N 1
ATOM 935 C CA . LEU A 1 117 ? -3.254 -6.171 10.682 1.00 76.69 117 LEU A CA 1
ATOM 936 C C . LEU A 1 117 ? -2.292 -5.787 9.566 1.00 76.69 117 LEU A C 1
ATOM 938 O O . LEU A 1 117 ? -2.526 -6.147 8.416 1.00 76.69 117 LEU A O 1
ATOM 942 N N . ALA A 1 118 ? -1.181 -5.136 9.913 1.00 81.25 118 ALA A N 1
ATOM 943 C CA . ALA A 1 118 ? -0.108 -4.847 8.980 1.00 81.25 118 ALA A CA 1
ATOM 944 C C . ALA A 1 118 ? 0.438 -6.137 8.361 1.00 81.25 118 ALA A C 1
ATOM 946 O O . ALA A 1 118 ? 0.495 -6.233 7.143 1.00 81.25 118 ALA A O 1
ATOM 947 N N . CYS A 1 119 ? 0.714 -7.171 9.160 1.00 84.62 119 CYS A N 1
ATOM 948 C CA . CYS A 1 119 ? 1.154 -8.468 8.641 1.00 84.62 119 CYS A CA 1
ATOM 949 C C . CYS A 1 119 ? 0.136 -9.128 7.694 1.00 84.62 119 CYS A C 1
ATOM 951 O O . CYS A 1 119 ? 0.543 -9.835 6.779 1.00 84.62 119 CYS A O 1
ATOM 953 N N . ALA A 1 120 ? -1.168 -8.900 7.882 1.00 81.31 120 ALA A N 1
ATOM 954 C CA . ALA A 1 120 ? -2.197 -9.437 6.990 1.00 81.31 120 ALA A CA 1
ATOM 955 C C . ALA A 1 120 ? -2.327 -8.635 5.680 1.00 81.31 120 ALA A C 1
ATOM 957 O O . ALA A 1 120 ? -2.561 -9.213 4.621 1.00 81.31 120 ALA A O 1
ATOM 958 N N . ALA A 1 121 ? -2.183 -7.310 5.742 1.00 82.38 121 ALA A N 1
ATOM 959 C CA . ALA A 1 121 ? -2.403 -6.420 4.603 1.00 82.38 121 ALA A CA 1
ATOM 960 C C . ALA A 1 121 ? -1.141 -6.185 3.756 1.00 82.38 121 ALA A C 1
ATOM 962 O O . ALA A 1 121 ? -1.239 -6.016 2.543 1.00 82.38 121 ALA A O 1
ATOM 963 N N . MET A 1 122 ? 0.040 -6.170 4.376 1.00 88.88 122 MET A N 1
ATOM 964 C CA . MET A 1 122 ? 1.307 -5.812 3.733 1.00 88.88 122 MET A CA 1
ATOM 965 C C . MET A 1 122 ? 1.689 -6.741 2.572 1.00 88.88 122 MET A C 1
ATOM 967 O O . MET A 1 122 ? 2.053 -6.209 1.525 1.00 88.88 122 MET A O 1
ATOM 971 N N . PRO A 1 123 ? 1.537 -8.081 2.661 1.00 90.12 123 PRO A N 1
ATOM 972 C CA . PRO A 1 123 ? 1.806 -8.960 1.523 1.00 90.12 123 PRO A CA 1
ATOM 973 C C . PRO A 1 123 ? 0.883 -8.674 0.336 1.00 90.12 123 PRO A C 1
ATOM 975 O O . PRO A 1 123 ? 1.340 -8.582 -0.797 1.00 90.12 123 PRO A O 1
ATOM 978 N N . MET A 1 124 ? -0.410 -8.466 0.598 1.00 88.56 124 MET A N 1
ATOM 979 C CA . MET A 1 124 ? -1.390 -8.171 -0.452 1.00 88.56 124 MET A CA 1
ATOM 980 C C . MET A 1 124 ? -1.130 -6.812 -1.098 1.00 88.56 124 MET A C 1
ATOM 982 O O . MET A 1 124 ? -1.245 -6.670 -2.312 1.00 88.56 124 MET A O 1
ATOM 986 N N . ARG A 1 125 ? -0.714 -5.826 -0.297 1.00 87.25 125 ARG A N 1
ATOM 987 C CA . ARG A 1 125 ? -0.340 -4.504 -0.800 1.00 87.25 125 ARG A CA 1
ATOM 988 C C . ARG A 1 125 ? 0.936 -4.548 -1.637 1.00 87.25 125 ARG A C 1
ATOM 990 O O . ARG A 1 125 ? 1.009 -3.869 -2.654 1.00 87.25 125 ARG A O 1
ATOM 997 N N . LEU A 1 126 ? 1.910 -5.366 -1.241 1.00 92.00 126 LEU A N 1
ATOM 998 C CA . LEU A 1 126 ? 3.108 -5.593 -2.040 1.00 92.00 126 LEU A CA 1
ATOM 999 C C . LEU A 1 126 ? 2.746 -6.216 -3.389 1.00 92.00 126 LEU A C 1
ATOM 1001 O O . LEU A 1 126 ? 3.187 -5.711 -4.413 1.00 92.00 126 LEU A O 1
ATOM 1005 N N . VAL A 1 127 ? 1.906 -7.256 -3.403 1.00 91.44 127 VAL A N 1
ATOM 1006 C CA . VAL A 1 127 ? 1.410 -7.867 -4.650 1.00 91.44 127 VAL A CA 1
ATOM 1007 C C . VAL A 1 127 ? 0.717 -6.828 -5.529 1.00 91.44 127 VAL A C 1
ATOM 1009 O O . VAL A 1 127 ? 1.017 -6.744 -6.715 1.00 91.44 127 VAL A O 1
ATOM 1012 N N . TRP A 1 128 ? -0.145 -5.991 -4.951 1.00 90.06 128 TRP A N 1
ATOM 1013 C CA . TRP A 1 128 ? -0.793 -4.901 -5.677 1.00 90.06 128 TRP A CA 1
ATOM 1014 C C . TRP A 1 128 ? 0.221 -3.950 -6.323 1.00 90.06 128 TRP A C 1
ATOM 1016 O O . TRP A 1 128 ? 0.136 -3.679 -7.517 1.00 90.06 128 TRP A O 1
ATOM 1026 N N . TYR A 1 129 ? 1.230 -3.486 -5.583 1.00 90.94 129 TYR A N 1
ATOM 1027 C CA . TYR A 1 129 ? 2.255 -2.617 -6.165 1.00 90.94 129 TYR A CA 1
ATOM 1028 C C . TYR A 1 12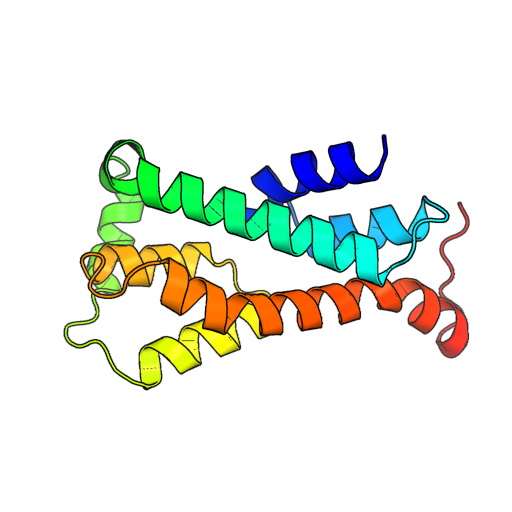9 ? 3.190 -3.316 -7.136 1.00 90.94 129 TYR A C 1
ATOM 1030 O O . TYR A 1 129 ? 3.693 -2.649 -8.028 1.00 90.94 129 TYR A O 1
ATOM 1038 N N . LEU A 1 130 ? 3.402 -4.626 -7.020 1.00 92.50 130 LEU A N 1
ATOM 1039 C CA . LEU A 1 130 ? 4.115 -5.383 -8.044 1.00 92.50 130 LEU A CA 1
ATOM 1040 C C . LEU A 1 130 ? 3.334 -5.366 -9.361 1.00 92.50 130 LEU A C 1
ATOM 1042 O O . LEU A 1 130 ? 3.935 -5.112 -10.397 1.00 92.50 130 LEU A O 1
ATOM 1046 N N . VAL A 1 131 ? 2.006 -5.532 -9.334 1.00 90.06 131 VAL A N 1
ATOM 1047 C CA . VAL A 1 131 ? 1.173 -5.403 -10.546 1.00 90.06 131 VAL A CA 1
ATOM 1048 C C . VAL A 1 131 ? 1.385 -4.040 -11.206 1.00 90.06 131 VAL A C 1
ATOM 1050 O O . VAL A 1 131 ? 1.625 -3.974 -12.407 1.00 90.06 131 VAL A O 1
ATOM 1053 N N . TRP A 1 132 ? 1.376 -2.957 -10.427 1.00 89.06 132 TRP A N 1
ATOM 1054 C CA . TRP A 1 132 ? 1.633 -1.615 -10.956 1.00 89.06 132 TRP A CA 1
ATOM 1055 C C . TRP A 1 132 ? 3.078 -1.407 -11.410 1.00 89.06 132 TRP A C 1
ATOM 1057 O O . TRP A 1 132 ? 3.296 -0.784 -12.443 1.00 89.06 132 TRP A O 1
ATOM 1067 N N . ALA A 1 133 ? 4.058 -1.946 -10.688 1.00 90.25 133 ALA A N 1
ATOM 1068 C CA . ALA A 1 133 ? 5.473 -1.809 -11.015 1.00 90.25 133 ALA A CA 1
ATOM 1069 C C . ALA A 1 133 ? 5.842 -2.526 -12.319 1.00 90.25 133 ALA A C 1
ATOM 1071 O O . ALA A 1 133 ? 6.663 -2.013 -13.063 1.00 90.25 133 ALA A O 1
ATOM 1072 N N . TYR A 1 134 ? 5.224 -3.671 -12.612 1.00 90.62 134 TYR A N 1
ATOM 1073 C CA . TYR A 1 134 ? 5.443 -4.418 -13.857 1.00 90.62 134 TYR A CA 1
ATOM 1074 C C . TYR A 1 134 ? 4.468 -4.036 -14.981 1.00 90.62 134 TYR A C 1
ATOM 1076 O O . TYR A 1 134 ? 4.618 -4.493 -16.113 1.00 90.62 134 TYR A O 1
ATOM 1084 N N . SER A 1 135 ? 3.468 -3.195 -14.696 1.00 87.94 135 SER A N 1
ATOM 1085 C CA . SER A 1 135 ? 2.517 -2.744 -15.715 1.00 87.94 135 SER A CA 1
ATOM 1086 C C . SER A 1 135 ? 3.140 -1.958 -16.882 1.00 87.94 135 SER A C 1
ATOM 1088 O O . SER A 1 135 ? 2.677 -2.196 -17.995 1.00 87.94 135 SER A O 1
ATOM 1090 N N . PRO A 1 136 ? 4.173 -1.097 -16.716 1.00 83.75 136 PRO A N 1
ATOM 1091 C CA . PRO A 1 136 ? 4.785 -0.398 -17.848 1.00 83.75 136 PRO A CA 1
ATOM 1092 C C . PRO A 1 136 ? 5.351 -1.371 -18.886 1.00 83.75 136 PRO A C 1
ATOM 1094 O O . PRO A 1 136 ? 5.000 -1.280 -20.061 1.00 83.75 136 PRO A O 1
ATOM 1097 N N . ASP A 1 137 ? 6.155 -2.339 -18.435 1.00 84.69 137 ASP A N 1
ATOM 1098 C CA . ASP A 1 137 ? 6.772 -3.354 -19.295 1.00 84.69 137 ASP A CA 1
ATOM 1099 C C . ASP A 1 137 ? 5.691 -4.183 -19.993 1.00 84.69 137 ASP A C 1
ATOM 1101 O O . ASP A 1 137 ? 5.692 -4.331 -21.212 1.00 84.69 137 ASP A O 1
ATOM 1105 N N . PHE A 1 138 ? 4.684 -4.636 -19.237 1.00 86.06 138 PHE A N 1
ATOM 1106 C CA . PHE A 1 138 ? 3.564 -5.388 -19.796 1.00 86.06 138 PHE A CA 1
ATOM 1107 C C . PHE A 1 138 ? 2.810 -4.601 -20.882 1.00 86.06 138 PHE A C 1
ATOM 1109 O O . PHE A 1 138 ? 2.510 -5.152 -21.943 1.00 86.06 138 PHE A O 1
ATOM 1116 N N . MET A 1 139 ? 2.502 -3.323 -20.635 1.00 82.62 139 MET A N 1
ATOM 1117 C CA . MET A 1 139 ? 1.795 -2.462 -21.589 1.00 82.62 139 MET A CA 1
ATOM 1118 C C . MET A 1 139 ? 2.642 -2.159 -22.830 1.00 82.62 139 MET A C 1
ATOM 1120 O O . MET A 1 139 ? 2.099 -2.119 -23.935 1.00 82.62 139 MET A O 1
ATOM 1124 N N . CYS A 1 140 ? 3.955 -1.993 -22.680 1.00 83.50 140 CYS A N 1
ATOM 1125 C CA . CYS A 1 140 ? 4.858 -1.803 -23.810 1.00 83.50 140 CYS A CA 1
ATOM 1126 C C . CYS A 1 140 ? 4.959 -3.083 -24.658 1.00 83.50 140 CYS A C 1
ATOM 1128 O O . CYS A 1 140 ? 4.669 -3.042 -25.854 1.00 83.50 140 CYS A O 1
ATOM 1130 N N . ASP A 1 141 ? 5.238 -4.229 -24.032 1.00 87.88 141 ASP A N 1
ATOM 1131 C CA . ASP A 1 141 ? 5.477 -5.502 -24.723 1.00 87.88 141 ASP A CA 1
ATOM 1132 C C . ASP A 1 141 ? 4.225 -6.073 -25.405 1.00 87.88 141 ASP A C 1
ATOM 1134 O O . ASP A 1 141 ? 4.318 -6.680 -26.472 1.00 87.88 141 ASP A O 1
ATOM 1138 N N . HIS A 1 142 ? 3.043 -5.898 -24.801 1.00 88.31 142 HIS A N 1
ATOM 1139 C CA . HIS A 1 142 ? 1.815 -6.558 -25.266 1.00 88.31 142 HIS A CA 1
ATOM 1140 C C . HIS A 1 142 ? 0.826 -5.613 -25.948 1.00 88.31 142 HIS A C 1
ATOM 1142 O O . HIS A 1 142 ? 0.005 -6.069 -26.744 1.00 88.31 142 HIS A O 1
ATOM 1148 N N . LEU A 1 143 ? 0.866 -4.314 -25.634 1.00 87.62 143 LEU A N 1
ATOM 1149 C CA . LEU A 1 143 ? -0.080 -3.327 -26.168 1.00 87.62 143 LEU A CA 1
ATOM 1150 C C . LEU A 1 143 ? 0.600 -2.259 -27.036 1.00 87.62 143 LEU A C 1
ATOM 1152 O O . LEU A 1 143 ? -0.100 -1.435 -27.622 1.00 87.62 143 LEU A O 1
ATOM 1156 N N . GLY A 1 144 ? 1.936 -2.247 -27.122 1.00 83.50 144 GLY A N 1
ATOM 1157 C CA . GLY A 1 144 ? 2.692 -1.218 -27.843 1.00 83.50 144 GLY A CA 1
ATOM 1158 C C . GLY A 1 144 ? 2.594 0.174 -27.208 1.00 83.50 144 GLY A C 1
ATOM 1159 O O . GLY A 1 144 ? 2.927 1.170 -27.848 1.00 83.50 144 GLY A O 1
ATOM 1160 N N . LEU A 1 145 ? 2.120 0.265 -25.960 1.00 79.75 145 LEU A N 1
ATOM 1161 C CA . LEU A 1 145 ? 1.934 1.517 -25.226 1.00 79.75 145 LEU A CA 1
ATOM 1162 C C . LEU A 1 145 ? 3.173 1.811 -24.376 1.00 79.75 145 LEU A C 1
ATOM 1164 O O . LEU A 1 145 ? 3.133 1.749 -23.149 1.00 79.75 145 LEU A O 1
ATOM 1168 N N . CYS A 1 146 ? 4.288 2.099 -25.041 1.00 79.06 146 CYS A N 1
ATOM 1169 C CA . CYS A 1 146 ? 5.548 2.414 -24.376 1.00 79.06 146 CYS A CA 1
ATOM 1170 C C . CYS A 1 146 ? 5.593 3.898 -23.991 1.00 79.06 146 CYS A C 1
ATOM 1172 O O . CYS A 1 146 ? 5.284 4.770 -24.805 1.00 79.06 146 CYS A O 1
ATOM 1174 N N . ILE A 1 147 ? 6.010 4.199 -22.760 1.00 66.25 147 ILE A N 1
ATOM 1175 C CA . ILE A 1 147 ? 6.345 5.573 -22.383 1.00 66.25 147 ILE A CA 1
ATOM 1176 C C . ILE A 1 147 ? 7.745 5.850 -22.910 1.00 66.25 147 ILE A C 1
ATOM 1178 O O . ILE A 1 147 ? 8.717 5.274 -22.428 1.00 66.25 147 ILE A O 1
ATOM 1182 N N . THR A 1 148 ? 7.851 6.721 -23.905 1.00 56.38 148 THR A N 1
ATOM 1183 C CA . THR A 1 148 ? 9.138 7.314 -24.264 1.00 56.38 148 THR A CA 1
ATOM 1184 C C . THR A 1 148 ? 9.550 8.301 -23.168 1.00 56.38 148 THR A C 1
ATOM 1186 O O . THR A 1 148 ? 8.712 9.133 -22.803 1.00 56.38 148 THR A O 1
ATOM 1189 N N . PRO A 1 149 ? 10.780 8.204 -22.634 1.00 54.66 149 PRO A N 1
ATOM 1190 C CA . PRO A 1 149 ? 11.305 9.163 -21.664 1.00 54.66 149 PRO A CA 1
ATOM 1191 C C . PRO A 1 149 ? 11.344 10.597 -22.208 1.00 54.66 149 PRO A C 1
ATOM 1193 O O . PRO A 1 149 ? 11.448 10.769 -23.446 1.00 54.66 149 PRO A O 1
#

Sequence (149 aa):
MDYLLAFLWALPSGILWFFNAEVFVYLRVSQTDAVPWLIALVVTCGQFIGYFVLFMLADRFIAKLGFVRRALEKVQLRRVGRASYVVFATGGLCGIPPLLGLFTLYGSARVIPFWKLACAAMPMRLVWYLVWAYSPDFMCDHLGLCITP

Secondary structure (DSSP, 8-state):
-HHHHHHHHHHHHHH-TTS-HHHHHHHHHHHS---HHHHHHHHHHHHHHHHHHHHHHHHHHTTT-HHHHHHHHHS--SS--HHHHHHHHHHHHTT--HHHHHHHHHHTTT-S-HHHHHHHHHHHHHHHHHHHHHHHHHHHHHH------

pLDDT: mean 76.86, std 10.81, range [54.28, 93.44]

Foldseek 3Di:
DLLVVLLVLLLCCLVPVVSPNLVSLLVSLQPDPDDSLSSLLSSLVSSLVSVVVCLVCCVVPVCPDPVLVVLLCVLQDPDDDPVLLVVLQVCLQVVNRCVNVSSNCVSPVVPDPSVVSSVSNSVNNSVNSSCSSCVQVVCCVPVVPHDDD

Radius of gyration: 16.66 Å; chains: 1; bounding box: 40×30×48 Å